Protein AF-A0A354B739-F1 (afdb_monomer_lite)

Structure (mmCIF, N/CA/C/O backbone):
data_AF-A0A354B739-F1
#
_entry.id   AF-A0A354B739-F1
#
loop_
_atom_site.group_PDB
_atom_site.id
_atom_site.type_symbol
_atom_site.label_atom_id
_atom_site.label_alt_id
_atom_site.label_comp_id
_atom_site.label_asym_id
_atom_site.label_entity_id
_atom_site.label_seq_id
_atom_site.pdbx_PDB_ins_code
_atom_site.Cartn_x
_atom_site.Cartn_y
_atom_site.Cartn_z
_atom_site.occupancy
_atom_site.B_iso_or_equiv
_atom_site.auth_seq_id
_atom_site.auth_comp_id
_atom_site.auth_asym_id
_atom_site.auth_atom_id
_atom_site.pdbx_PDB_model_num
ATOM 1 N N . MET A 1 1 ? 27.347 34.498 84.006 1.00 47.84 1 MET A N 1
ATOM 2 C CA . MET A 1 1 ? 27.808 33.980 82.703 1.00 47.84 1 MET A CA 1
ATOM 3 C C . MET A 1 1 ? 26.909 32.816 82.349 1.00 47.84 1 MET A C 1
ATOM 5 O O . MET A 1 1 ? 27.071 31.744 82.913 1.00 47.84 1 MET A O 1
ATOM 9 N N . THR A 1 2 ? 25.914 33.055 81.504 1.00 39.62 2 THR A N 1
ATOM 10 C CA . THR A 1 2 ? 25.022 32.013 80.992 1.00 39.62 2 THR A CA 1
ATOM 11 C C . THR A 1 2 ? 24.856 32.326 79.516 1.00 39.62 2 THR A C 1
ATOM 13 O O . THR A 1 2 ? 24.234 33.327 79.170 1.00 39.62 2 THR A O 1
ATOM 16 N N . GLU A 1 3 ? 25.520 31.554 78.662 1.00 45.69 3 GLU A N 1
ATOM 17 C CA . GLU A 1 3 ? 25.449 31.727 77.213 1.00 45.69 3 GLU A CA 1
ATOM 18 C C . GLU A 1 3 ? 24.210 30.991 76.693 1.00 45.69 3 GLU A C 1
ATOM 20 O O . GLU A 1 3 ? 24.068 29.781 76.873 1.00 45.69 3 GLU A O 1
ATOM 25 N N . HIS A 1 4 ? 23.288 31.735 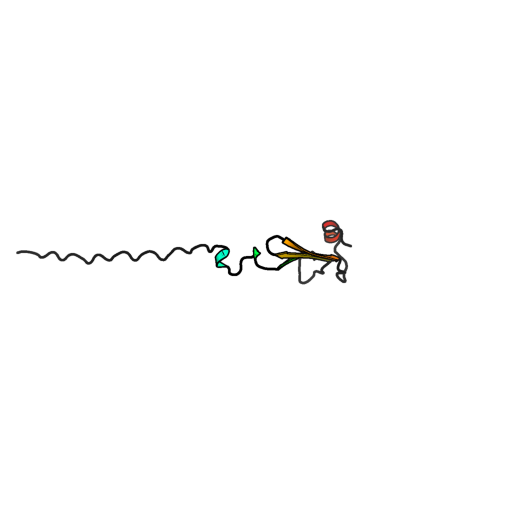76.082 1.00 47.75 4 HIS A N 1
ATOM 26 C CA . HIS A 1 4 ? 22.150 31.180 75.359 1.00 47.75 4 HIS A CA 1
ATOM 27 C C . HIS A 1 4 ? 22.618 30.708 73.979 1.00 47.75 4 HIS A C 1
ATOM 29 O O . HIS A 1 4 ? 22.899 31.513 73.093 1.00 47.75 4 HIS A O 1
ATOM 35 N N . LEU A 1 5 ? 22.694 29.389 73.803 1.00 54.34 5 LEU A N 1
ATOM 36 C CA . LEU A 1 5 ? 22.972 28.745 72.524 1.00 54.34 5 LEU A CA 1
ATOM 37 C C . LEU A 1 5 ? 21.754 28.901 71.593 1.00 54.34 5 LEU A C 1
ATOM 39 O O . LEU A 1 5 ? 20.713 28.283 71.816 1.00 54.34 5 LEU A O 1
ATOM 43 N N . PHE A 1 6 ? 21.873 29.733 70.557 1.00 49.50 6 PHE A N 1
ATOM 44 C CA . PHE A 1 6 ? 20.891 29.819 69.472 1.00 49.50 6 PHE A CA 1
ATOM 45 C C . PHE A 1 6 ? 20.989 28.570 68.580 1.00 49.50 6 PHE A C 1
ATOM 47 O O . PHE A 1 6 ? 22.052 28.269 68.038 1.00 49.50 6 PHE A O 1
ATOM 54 N N . ALA A 1 7 ? 19.880 27.846 68.410 1.00 54.78 7 ALA A N 1
ATOM 55 C CA . ALA A 1 7 ? 19.780 26.741 67.458 1.00 54.78 7 ALA A CA 1
ATOM 56 C C . ALA A 1 7 ? 19.647 27.282 66.022 1.00 54.78 7 ALA A C 1
ATOM 58 O O . ALA A 1 7 ? 18.813 28.148 65.755 1.00 54.78 7 ALA A O 1
ATOM 59 N N . ALA A 1 8 ? 20.464 26.771 65.098 1.00 51.62 8 ALA A N 1
ATOM 60 C CA . ALA A 1 8 ? 20.394 27.127 63.683 1.00 51.62 8 ALA A CA 1
ATOM 61 C C . ALA A 1 8 ? 19.084 26.620 63.037 1.00 51.62 8 ALA A C 1
ATOM 63 O O . ALA A 1 8 ? 18.651 25.502 63.348 1.00 51.62 8 ALA A O 1
ATOM 64 N N . PRO A 1 9 ? 18.464 27.391 62.121 1.00 52.19 9 PRO A N 1
ATOM 65 C CA . PRO A 1 9 ? 17.275 26.958 61.396 1.00 52.19 9 PRO A CA 1
ATOM 66 C C . PRO A 1 9 ? 17.601 25.735 60.533 1.0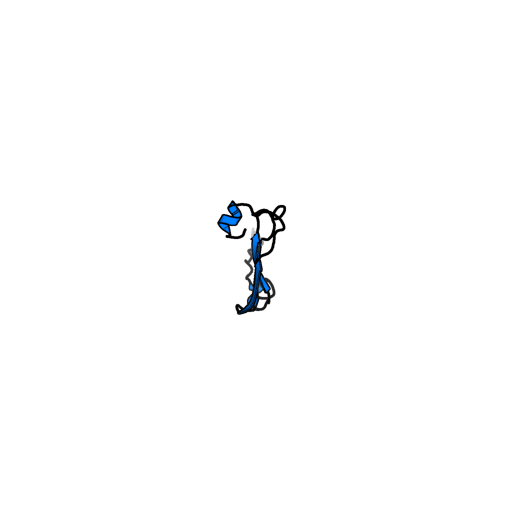0 52.19 9 PRO A C 1
ATOM 68 O O . PRO A 1 9 ? 18.499 25.765 59.694 1.00 52.19 9 PRO A O 1
ATOM 71 N N . GLN A 1 10 ? 16.870 24.645 60.752 1.00 49.16 10 GLN A N 1
ATOM 72 C CA . GLN A 1 10 ? 16.956 23.442 59.931 1.00 49.16 10 GLN A CA 1
ATOM 73 C C . GLN A 1 10 ? 16.168 23.698 58.640 1.00 49.16 10 GLN A C 1
ATOM 75 O O . GLN A 1 10 ? 14.945 23.828 58.680 1.00 49.16 10 GLN A O 1
ATOM 80 N N . THR A 1 11 ? 16.843 23.800 57.496 1.00 53.69 11 THR A N 1
ATOM 81 C CA . THR A 1 11 ? 16.167 23.834 56.194 1.00 53.69 11 THR A CA 1
ATOM 82 C C . THR A 1 11 ? 15.687 22.428 55.864 1.00 53.69 11 THR A C 1
ATOM 84 O O . THR A 1 11 ? 16.498 21.511 55.721 1.00 53.69 11 THR A O 1
ATOM 87 N N . THR A 1 12 ? 14.376 22.245 55.751 1.00 55.69 12 THR A N 1
ATOM 88 C CA . THR A 1 12 ? 13.789 21.030 55.186 1.00 55.69 12 THR A CA 1
ATOM 89 C C . THR A 1 12 ? 14.323 20.833 53.764 1.00 55.69 12 THR A C 1
ATOM 91 O O . THR A 1 12 ? 14.280 21.784 52.982 1.00 55.69 12 THR A O 1
ATOM 94 N N . PRO A 1 13 ? 14.828 19.641 53.402 1.00 64.00 13 PRO A N 1
ATOM 95 C CA . PRO A 1 13 ? 15.228 19.369 52.029 1.00 64.00 13 PRO A CA 1
ATOM 96 C C . PRO A 1 13 ? 14.028 19.551 51.097 1.00 64.00 13 PRO A C 1
ATOM 98 O O . PRO A 1 13 ? 12.966 18.968 51.326 1.00 64.00 13 PRO A O 1
ATOM 101 N N . GLU A 1 14 ? 14.194 20.368 50.060 1.00 63.62 14 GLU A N 1
ATOM 102 C CA . GLU A 1 14 ? 13.238 20.453 48.961 1.00 63.62 14 GLU A CA 1
ATOM 103 C C . GLU A 1 14 ? 13.133 19.071 48.303 1.00 63.62 14 GLU A C 1
ATOM 105 O O . GLU A 1 14 ? 14.146 18.430 48.005 1.00 63.62 14 GLU A O 1
ATOM 110 N N . ALA A 1 15 ? 11.905 18.569 48.154 1.00 62.69 15 ALA A N 1
ATOM 111 C CA . ALA A 1 15 ? 11.668 17.268 47.546 1.00 62.69 15 ALA A CA 1
ATOM 112 C C . ALA A 1 15 ? 12.210 17.269 46.105 1.00 62.69 15 ALA A C 1
ATOM 114 O O . ALA A 1 15 ? 11.999 18.245 45.382 1.00 62.69 15 ALA A O 1
ATOM 115 N N . PRO A 1 16 ? 12.897 16.201 45.664 1.00 68.75 16 PRO A N 1
ATOM 116 C CA . PRO A 1 16 ? 13.460 16.158 44.324 1.00 68.75 16 PRO A CA 1
ATOM 117 C C . PRO A 1 16 ? 12.352 16.323 43.270 1.00 68.75 16 PRO A C 1
ATOM 119 O O . PRO A 1 16 ? 11.249 15.795 43.460 1.00 68.75 16 PRO A O 1
ATOM 122 N N . PRO A 1 17 ? 12.624 17.025 42.151 1.00 68.62 17 PRO A N 1
ATOM 123 C CA . PRO A 1 17 ? 11.664 17.143 41.063 1.00 68.62 17 PRO A CA 1
ATOM 124 C C . PRO A 1 17 ? 11.249 15.745 40.606 1.00 68.62 17 PRO A C 1
ATOM 126 O O . PRO A 1 17 ? 12.088 14.850 40.470 1.00 68.62 17 PRO A O 1
ATOM 129 N N . ALA A 1 18 ? 9.944 15.548 40.407 1.00 74.19 18 ALA A N 1
ATOM 130 C CA . ALA A 1 18 ? 9.403 14.261 39.995 1.00 74.19 18 ALA A CA 1
ATOM 131 C C . ALA A 1 18 ? 10.137 13.775 38.737 1.00 74.19 18 ALA A C 1
ATOM 133 O O . ALA A 1 18 ? 10.182 14.478 37.726 1.00 74.19 18 ALA A O 1
ATOM 134 N N . ALA A 1 19 ? 10.732 12.583 38.818 1.00 78.50 19 ALA A N 1
ATOM 135 C CA . ALA A 1 19 ? 11.426 11.971 37.694 1.00 78.50 19 ALA A CA 1
ATOM 136 C C . ALA A 1 19 ? 10.497 11.910 36.466 1.00 78.50 19 ALA A C 1
ATOM 138 O O . ALA A 1 19 ? 9.289 11.695 36.636 1.00 78.50 19 ALA A O 1
ATOM 139 N N . PRO A 1 20 ? 11.025 12.080 35.238 1.00 71.00 20 PRO A N 1
ATOM 140 C CA . PRO A 1 20 ? 10.215 11.978 34.032 1.00 71.00 20 PRO A CA 1
ATOM 141 C C . PRO A 1 20 ? 9.495 10.626 34.019 1.00 71.00 20 PRO A C 1
ATOM 143 O O . PRO A 1 20 ? 10.124 9.568 34.054 1.00 71.00 20 PRO A O 1
ATOM 146 N N . ARG A 1 21 ? 8.159 10.662 34.022 1.00 82.88 21 ARG A N 1
ATOM 147 C CA . ARG A 1 21 ? 7.336 9.457 33.927 1.00 82.88 21 ARG A CA 1
ATOM 148 C C . ARG A 1 21 ? 7.190 9.069 32.465 1.00 82.88 21 ARG A C 1
ATOM 150 O O . ARG A 1 21 ? 6.718 9.866 31.655 1.00 82.88 21 ARG A O 1
ATOM 157 N N . GLN A 1 22 ? 7.565 7.833 32.147 1.00 82.38 22 GLN A N 1
ATOM 158 C CA . GLN A 1 22 ? 7.204 7.215 30.878 1.00 82.38 22 GLN A CA 1
ATOM 159 C C . GLN A 1 22 ? 5.675 7.151 30.798 1.00 82.38 22 GLN A C 1
ATOM 161 O O . GLN A 1 22 ? 5.032 6.571 31.672 1.00 82.38 22 GLN A O 1
ATOM 166 N N . ARG A 1 23 ? 5.111 7.775 29.765 1.00 82.44 23 ARG A N 1
ATOM 167 C CA . ARG A 1 23 ? 3.672 7.736 29.484 1.00 82.44 23 ARG A CA 1
ATOM 168 C C . ARG A 1 23 ? 3.253 6.337 29.049 1.00 82.44 23 ARG A C 1
ATOM 170 O O . ARG A 1 23 ? 4.042 5.627 28.416 1.00 82.44 23 ARG A O 1
ATOM 177 N N . THR A 1 24 ? 2.024 5.952 29.368 1.00 82.88 24 THR A N 1
ATOM 178 C CA . THR A 1 24 ? 1.417 4.737 28.816 1.00 82.88 24 THR A CA 1
ATOM 179 C C . THR A 1 24 ? 0.804 5.039 27.450 1.00 82.88 24 THR A C 1
ATOM 181 O O . THR A 1 24 ? 0.687 6.195 27.038 1.00 82.88 24 THR A O 1
ATOM 184 N N . LEU A 1 25 ? 0.412 3.992 26.720 1.00 75.50 25 LEU A N 1
ATOM 185 C CA . LEU A 1 25 ? -0.320 4.166 25.465 1.00 75.50 25 LEU A CA 1
ATOM 186 C C . LEU A 1 25 ? -1.675 4.857 25.684 1.00 75.50 25 LEU A C 1
ATOM 188 O O . LEU A 1 25 ? -2.123 5.590 24.807 1.00 75.50 25 LEU A O 1
ATOM 192 N N . ASP A 1 26 ? -2.279 4.687 26.862 1.00 78.38 26 ASP A N 1
ATOM 193 C CA . ASP A 1 26 ? -3.559 5.308 27.225 1.00 78.38 26 ASP A CA 1
ATOM 194 C C . ASP A 1 26 ? -3.447 6.834 27.335 1.00 78.38 26 ASP A C 1
ATOM 196 O O . ASP A 1 26 ? -4.408 7.559 27.089 1.00 78.38 26 ASP A O 1
ATOM 200 N N . ASP A 1 27 ? -2.250 7.346 27.633 1.00 82.88 27 ASP A N 1
ATOM 201 C CA . ASP A 1 27 ? -2.015 8.783 27.698 1.00 82.88 27 ASP A CA 1
ATOM 202 C C . ASP A 1 27 ? -1.978 9.430 26.302 1.00 82.88 27 ASP A C 1
ATOM 204 O O . ASP A 1 27 ? -1.994 10.657 26.212 1.00 82.88 27 ASP A O 1
ATOM 208 N N . LEU A 1 28 ? -1.870 8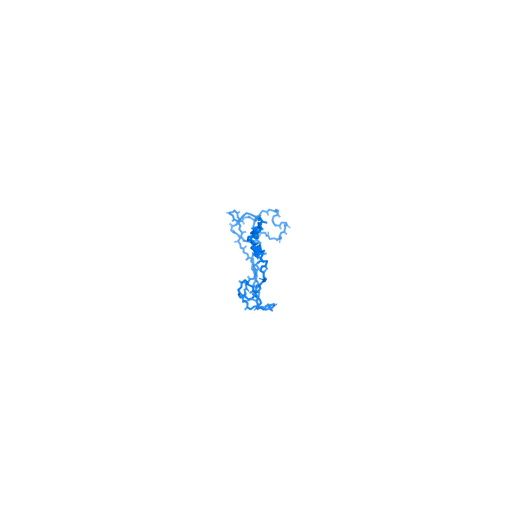.661 25.209 1.00 80.50 28 LEU A N 1
ATOM 209 C CA . LEU A 1 28 ? -1.630 9.176 23.850 1.00 80.50 28 LEU A CA 1
ATOM 210 C C . LEU A 1 28 ? -2.892 9.686 23.131 1.00 80.50 28 LEU A C 1
ATOM 212 O O . LEU A 1 28 ? -2.772 10.249 22.042 1.00 80.50 28 LEU A O 1
ATOM 216 N N . GLY A 1 29 ? -4.077 9.546 23.733 1.00 84.88 29 GLY A N 1
ATOM 217 C CA . GLY A 1 29 ? -5.350 10.008 23.174 1.00 84.88 29 GLY A CA 1
ATOM 218 C C . GLY A 1 29 ? -6.315 8.856 22.910 1.00 84.88 29 GLY A C 1
ATOM 219 O O . GLY A 1 29 ? -6.525 8.013 23.775 1.00 84.88 29 GLY A O 1
ATOM 220 N N . THR A 1 30 ? -6.939 8.830 21.730 1.00 88.06 30 THR A N 1
ATOM 221 C CA . THR A 1 30 ? -7.883 7.762 21.365 1.00 88.06 30 THR A CA 1
ATOM 222 C C . THR A 1 30 ? -7.159 6.411 21.276 1.00 88.06 30 THR A C 1
ATOM 224 O O . THR A 1 30 ? -6.201 6.302 20.503 1.00 88.06 30 THR A O 1
ATOM 227 N N . PRO A 1 31 ? -7.606 5.370 22.005 1.00 88.00 31 PRO A N 1
ATOM 228 C CA . PRO A 1 31 ? -6.998 4.047 21.932 1.00 88.00 31 PRO A CA 1
ATOM 229 C C . PRO A 1 31 ? -7.027 3.494 20.507 1.00 88.00 31 PRO A C 1
ATOM 231 O O . PRO A 1 31 ? -8.054 3.544 19.831 1.00 88.00 31 PRO A O 1
ATOM 234 N N . LEU A 1 32 ? -5.919 2.904 20.049 1.00 86.69 32 LEU A N 1
ATOM 235 C CA . LEU A 1 32 ? -5.794 2.424 18.666 1.00 86.69 32 LEU A CA 1
ATOM 236 C C . LEU A 1 32 ? -6.882 1.403 18.283 1.00 86.69 32 LEU A C 1
ATOM 238 O O . LEU A 1 32 ? -7.336 1.387 17.142 1.00 86.69 32 LEU A O 1
ATOM 242 N N . HIS A 1 33 ? -7.341 0.584 19.234 1.00 89.56 33 HIS A N 1
ATOM 243 C CA . HIS A 1 33 ? -8.407 -0.393 18.996 1.00 89.56 33 HIS A CA 1
ATOM 244 C C . HIS A 1 33 ? -9.782 0.260 18.749 1.00 89.56 33 HIS A C 1
ATOM 246 O O . HIS A 1 33 ? -10.642 -0.346 18.115 1.00 89.56 33 HIS A O 1
ATOM 252 N N . GLU A 1 34 ? -9.998 1.506 19.173 1.00 92.56 34 GLU A N 1
ATOM 253 C CA . GLU A 1 34 ? -11.233 2.251 18.901 1.00 92.56 34 GLU A CA 1
ATOM 254 C C . GLU A 1 34 ? -11.203 2.974 17.545 1.00 92.56 34 GLU A C 1
ATOM 256 O O . GLU A 1 34 ? -12.261 3.343 17.017 1.00 92.56 34 GLU A O 1
ATOM 261 N N . VAL A 1 35 ? -10.016 3.143 16.952 1.00 93.88 35 VAL A N 1
ATOM 262 C CA . VAL A 1 35 ? -9.792 3.855 15.689 1.00 93.88 35 VAL A CA 1
ATOM 263 C C . VAL A 1 35 ? -10.040 2.931 14.497 1.00 93.88 35 VAL A C 1
ATOM 265 O O . VAL A 1 35 ? -9.599 1.786 14.466 1.00 93.88 35 VAL A O 1
ATOM 268 N N . THR A 1 36 ? -10.737 3.440 13.477 1.00 97.06 36 THR A N 1
ATOM 269 C CA . THR A 1 36 ? -10.761 2.802 12.153 1.00 97.06 36 THR A CA 1
ATOM 270 C C . THR A 1 36 ? -9.623 3.364 11.315 1.00 97.06 36 THR A C 1
ATOM 272 O O . THR A 1 36 ? -9.611 4.562 11.042 1.00 97.06 36 THR A O 1
ATOM 275 N N . PHE A 1 37 ? -8.690 2.519 10.892 1.00 96.75 37 PHE A N 1
ATOM 276 C CA . PHE A 1 37 ? -7.531 2.925 10.097 1.00 96.75 37 PHE A CA 1
ATOM 277 C C . PHE A 1 37 ? -7.270 1.943 8.955 1.00 96.75 37 PHE A C 1
ATOM 279 O O . PHE A 1 37 ? -7.920 0.903 8.853 1.00 96.75 37 PHE A O 1
ATOM 286 N N . VAL A 1 38 ? -6.346 2.300 8.066 1.00 98.19 38 VAL A N 1
ATOM 287 C CA . VAL A 1 38 ? -5.904 1.443 6.963 1.00 98.19 38 VAL A CA 1
ATOM 288 C C . VAL A 1 38 ? -4.398 1.261 7.076 1.00 98.19 38 VAL A C 1
ATOM 290 O O . VAL A 1 38 ? -3.672 2.247 7.192 1.00 98.19 38 VAL A O 1
ATOM 293 N N . VAL A 1 39 ? -3.942 0.012 7.061 1.00 97.56 39 VAL A N 1
ATOM 294 C CA . VAL A 1 39 ? -2.523 -0.331 6.916 1.00 97.56 39 VAL A CA 1
ATOM 295 C C . VAL A 1 39 ? -2.247 -0.502 5.434 1.00 97.56 39 VAL A C 1
ATOM 297 O O . VAL A 1 39 ? -2.996 -1.210 4.762 1.00 97.56 39 VAL A O 1
ATOM 300 N N . PHE A 1 40 ? -1.197 0.149 4.946 1.00 98.19 40 PHE A N 1
ATOM 301 C CA . PHE A 1 40 ? -0.742 0.029 3.568 1.00 98.19 40 PHE A CA 1
ATOM 302 C C . PHE A 1 40 ? 0.584 -0.714 3.518 1.00 98.19 40 PHE A C 1
ATOM 304 O O . PHE A 1 40 ? 1.455 -0.472 4.354 1.00 98.19 40 PHE A O 1
ATOM 311 N N . ASP A 1 41 ? 0.719 -1.558 2.508 1.00 97.25 41 ASP A N 1
ATOM 312 C CA . ASP A 1 41 ? 1.975 -2.155 2.081 1.00 97.25 41 ASP A CA 1
ATOM 313 C C . ASP A 1 41 ? 2.212 -1.764 0.620 1.00 97.25 41 ASP A C 1
ATOM 315 O O . ASP A 1 41 ? 1.269 -1.747 -0.176 1.00 97.25 41 ASP A O 1
ATOM 319 N N . ILE A 1 42 ? 3.431 -1.342 0.290 1.00 96.25 42 ILE A N 1
ATOM 320 C CA . ILE A 1 42 ? 3.740 -0.718 -1.000 1.00 96.25 42 ILE A CA 1
ATOM 321 C C . ILE A 1 42 ? 5.014 -1.323 -1.560 1.00 96.25 42 ILE A C 1
ATOM 323 O O . ILE A 1 42 ? 6.080 -1.202 -0.957 1.00 96.25 42 ILE A O 1
ATOM 327 N N . GLU A 1 43 ? 4.913 -1.831 -2.783 1.00 96.50 43 GLU A N 1
ATOM 328 C CA . GLU A 1 43 ? 6.072 -2.227 -3.572 1.00 96.50 43 GLU A CA 1
ATOM 329 C C . GLU A 1 43 ? 6.453 -1.117 -4.549 1.00 96.50 43 GLU A C 1
ATOM 331 O O . GLU A 1 43 ? 5.605 -0.391 -5.085 1.00 96.50 43 GLU A O 1
ATOM 336 N N . THR A 1 44 ? 7.754 -0.958 -4.779 1.00 95.94 44 THR A N 1
ATOM 337 C CA . THR A 1 44 ? 8.292 0.155 -5.566 1.00 95.94 44 THR A CA 1
ATOM 338 C C . THR A 1 44 ? 9.391 -0.296 -6.509 1.00 95.94 44 THR A C 1
ATOM 340 O O . THR A 1 44 ? 10.035 -1.315 -6.296 1.00 95.94 44 THR A O 1
ATOM 343 N N . THR A 1 45 ? 9.697 0.523 -7.515 1.00 95.56 45 THR A N 1
ATOM 344 C CA . THR A 1 45 ? 10.835 0.311 -8.421 1.00 95.56 45 THR A CA 1
ATOM 345 C C . THR A 1 45 ? 12.205 0.593 -7.774 1.00 95.56 45 THR A C 1
ATOM 347 O O . THR A 1 45 ? 13.181 0.759 -8.503 1.00 95.56 45 THR A O 1
ATOM 350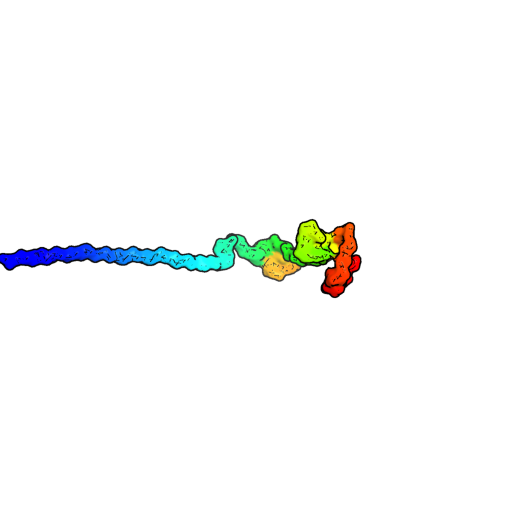 N N . GLY A 1 46 ? 12.299 0.739 -6.445 1.00 91.12 46 GLY A N 1
ATOM 351 C CA . GLY A 1 46 ? 13.546 0.996 -5.715 1.00 91.12 46 GLY A CA 1
ATOM 352 C C . GLY A 1 46 ? 13.358 1.795 -4.418 1.00 91.12 46 GLY A C 1
ATOM 353 O O . GLY A 1 46 ? 12.355 2.465 -4.218 1.00 91.12 46 GLY A O 1
ATOM 354 N N . GLY A 1 47 ? 14.364 1.790 -3.537 1.00 85.25 47 GLY A N 1
ATOM 355 C CA . GLY A 1 47 ? 14.248 2.324 -2.167 1.00 85.25 47 GLY A CA 1
ATOM 356 C C . GLY A 1 47 ? 14.295 3.852 -1.986 1.00 85.25 47 GLY A C 1
ATOM 357 O O . GLY A 1 47 ? 14.325 4.321 -0.850 1.00 85.25 47 GLY A O 1
ATOM 358 N N . LYS A 1 48 ? 14.346 4.652 -3.061 1.00 87.31 48 LYS A N 1
ATOM 359 C CA . LYS A 1 48 ? 14.350 6.126 -2.983 1.00 87.31 48 LYS A CA 1
ATOM 360 C C . LYS A 1 48 ? 13.037 6.688 -3.512 1.00 87.31 48 LYS A C 1
ATOM 362 O O . LYS A 1 48 ? 12.763 6.578 -4.700 1.00 87.31 48 LYS A O 1
ATOM 367 N N . ALA A 1 49 ? 12.286 7.379 -2.655 1.00 80.31 49 ALA A N 1
ATOM 368 C CA . ALA A 1 49 ? 10.987 7.950 -3.019 1.00 80.31 49 ALA A CA 1
ATOM 369 C C . ALA A 1 49 ? 11.062 8.997 -4.147 1.00 80.31 49 ALA A C 1
ATOM 371 O O . ALA A 1 49 ? 10.159 9.062 -4.972 1.00 80.31 49 ALA A O 1
ATOM 372 N N . ALA A 1 50 ? 12.132 9.800 -4.202 1.00 83.38 50 ALA A N 1
ATOM 373 C CA . ALA A 1 50 ? 12.284 10.853 -5.214 1.00 83.38 50 ALA A CA 1
ATOM 374 C C . ALA A 1 50 ? 12.374 10.301 -6.646 1.00 83.38 50 ALA A C 1
ATOM 376 O O . ALA A 1 50 ? 11.900 10.934 -7.584 1.00 83.38 50 ALA A O 1
ATOM 377 N N . ASP A 1 51 ? 12.951 9.107 -6.785 1.00 79.69 51 ASP A N 1
ATOM 378 C CA . ASP A 1 51 ? 13.304 8.512 -8.068 1.00 79.69 51 ASP A CA 1
ATOM 379 C C . ASP A 1 51 ? 12.653 7.134 -8.237 1.00 79.69 51 ASP A C 1
ATOM 381 O O . ASP A 1 51 ? 13.197 6.307 -8.961 1.00 79.69 51 ASP A O 1
ATOM 385 N N . GLY A 1 52 ? 11.552 6.837 -7.539 1.00 86.50 52 GLY A N 1
ATOM 386 C CA . GLY A 1 52 ? 10.874 5.534 -7.527 1.00 86.50 52 GLY A CA 1
ATOM 387 C C . GLY A 1 52 ? 9.437 5.619 -8.049 1.00 86.50 52 GLY A C 1
ATOM 388 O O . GLY A 1 52 ? 8.783 6.647 -7.911 1.00 86.50 52 GLY A O 1
ATOM 389 N N . GLY A 1 53 ? 8.944 4.547 -8.671 1.00 94.31 53 GLY A N 1
ATOM 390 C CA . GLY A 1 53 ? 7.526 4.375 -9.009 1.00 94.31 53 GLY A CA 1
ATOM 391 C C . GLY A 1 53 ? 6.882 3.306 -8.128 1.00 94.31 53 GLY A C 1
ATOM 392 O O . GLY A 1 53 ? 7.582 2.413 -7.658 1.00 94.31 53 GLY A O 1
ATOM 393 N N . ILE A 1 54 ? 5.568 3.383 -7.915 1.00 96.38 54 ILE A N 1
ATOM 394 C CA . ILE A 1 54 ? 4.803 2.339 -7.213 1.00 96.38 54 ILE A CA 1
ATOM 395 C C . ILE A 1 54 ? 4.459 1.226 -8.202 1.00 96.38 54 ILE A C 1
ATOM 397 O O . ILE A 1 54 ? 3.977 1.510 -9.299 1.00 96.38 54 ILE A O 1
ATOM 401 N N . THR A 1 55 ? 4.690 -0.021 -7.801 1.00 97.50 55 THR A N 1
ATOM 402 C CA . THR A 1 55 ? 4.387 -1.222 -8.594 1.00 97.50 55 THR A CA 1
ATOM 403 C C . THR A 1 55 ? 3.197 -2.000 -8.040 1.00 97.50 55 THR A C 1
ATOM 405 O O . THR A 1 55 ? 2.484 -2.650 -8.800 1.00 97.50 55 THR A O 1
ATOM 408 N N . GLU A 1 56 ? 2.935 -1.902 -6.736 1.00 98.12 56 GLU A N 1
ATOM 409 C CA . GLU A 1 56 ? 1.768 -2.502 -6.084 1.00 98.12 56 GLU A CA 1
ATOM 410 C C . GLU A 1 56 ? 1.279 -1.627 -4.923 1.00 98.12 56 GLU A C 1
ATOM 412 O O . GLU A 1 56 ? 2.068 -0.950 -4.262 1.00 98.12 56 GLU A O 1
ATOM 417 N N . ILE A 1 57 ? -0.032 -1.659 -4.678 1.00 98.38 57 ILE A N 1
ATOM 418 C CA . ILE A 1 57 ? -0.651 -1.144 -3.456 1.00 98.38 57 ILE A CA 1
ATOM 419 C C . ILE A 1 57 ? -1.441 -2.275 -2.800 1.00 98.38 57 ILE A C 1
ATOM 421 O O . ILE A 1 57 ? -2.443 -2.722 -3.361 1.00 98.38 57 ILE A O 1
ATOM 425 N N . GLY A 1 58 ? -1.033 -2.672 -1.597 1.00 98.44 58 GLY A N 1
ATOM 426 C CA . GLY A 1 58 ? -1.815 -3.479 -0.666 1.00 98.44 58 GLY A CA 1
ATOM 427 C C . GLY A 1 58 ? -2.408 -2.603 0.438 1.00 98.44 58 GLY A C 1
ATOM 428 O O . GLY A 1 58 ? -1.753 -1.692 0.945 1.00 98.44 58 GLY A O 1
ATOM 429 N N . ALA A 1 59 ? -3.662 -2.845 0.817 1.00 98.69 59 ALA A N 1
ATOM 430 C CA . ALA A 1 59 ? -4.327 -2.103 1.881 1.00 98.69 59 ALA A CA 1
ATOM 431 C C . ALA A 1 59 ? -5.296 -2.977 2.685 1.00 98.69 59 ALA A C 1
ATOM 433 O O . ALA A 1 59 ? -6.093 -3.730 2.122 1.00 98.69 59 ALA A O 1
ATOM 434 N N . VAL A 1 60 ? -5.282 -2.821 4.009 1.00 98.62 60 VAL A N 1
ATOM 435 C CA . VAL A 1 60 ? -6.196 -3.508 4.932 1.00 98.62 60 VAL A CA 1
ATOM 436 C C . VAL A 1 60 ? -6.837 -2.491 5.865 1.00 98.62 60 VAL A C 1
ATOM 438 O O . VAL A 1 60 ? -6.152 -1.820 6.636 1.00 98.62 60 VAL A O 1
ATOM 441 N N . LYS A 1 61 ? -8.166 -2.374 5.808 1.00 98.50 61 LYS A N 1
ATOM 442 C CA . LYS A 1 61 ? -8.952 -1.531 6.712 1.00 98.50 61 LYS A CA 1
ATOM 443 C C . LYS A 1 61 ? -9.259 -2.301 7.991 1.00 98.50 61 LYS A C 1
ATOM 445 O O . LYS A 1 61 ? -9.830 -3.385 7.926 1.00 98.50 61 LYS A O 1
ATOM 450 N N . LEU A 1 62 ? -8.929 -1.725 9.142 1.00 97.94 62 LEU A N 1
ATOM 451 C CA . LEU A 1 62 ? -9.005 -2.374 10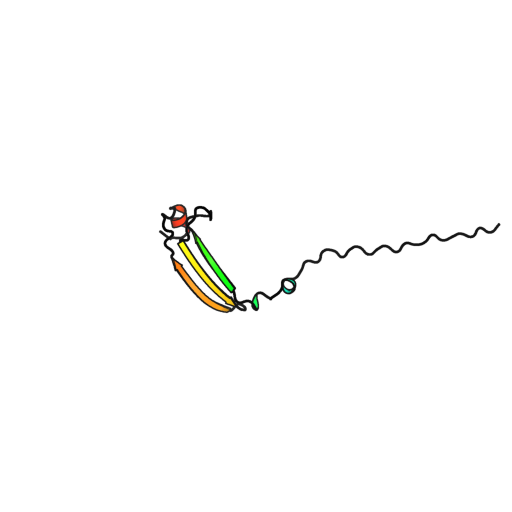.451 1.00 97.94 62 LEU A CA 1
ATOM 452 C C . LEU A 1 62 ? -9.761 -1.510 11.462 1.00 97.94 62 LEU A C 1
ATOM 454 O O . LEU A 1 62 ? -9.717 -0.278 11.396 1.00 97.94 62 LEU A O 1
ATOM 458 N N . ARG A 1 63 ? -10.418 -2.161 12.425 1.00 97.00 63 ARG A N 1
ATOM 459 C CA . ARG A 1 63 ? -10.879 -1.554 13.684 1.00 97.00 63 ARG A CA 1
ATOM 460 C C . ARG A 1 63 ? -10.934 -2.623 14.767 1.00 97.00 63 ARG A C 1
ATOM 462 O O . ARG A 1 63 ? -11.452 -3.698 14.511 1.00 97.00 63 ARG A O 1
ATOM 469 N N . GLY A 1 64 ? -10.430 -2.343 15.967 1.00 95.31 64 GLY A N 1
ATOM 470 C CA . GLY A 1 64 ? -10.566 -3.270 17.101 1.00 95.31 64 GLY A CA 1
ATOM 471 C C . GLY A 1 64 ? -9.893 -4.634 16.918 1.00 95.31 64 GLY A C 1
ATOM 472 O O . GLY A 1 64 ? -10.219 -5.561 17.645 1.00 95.31 64 GLY A O 1
ATOM 473 N N . GLY A 1 65 ? -8.970 -4.764 15.959 1.00 93.88 65 GLY A N 1
ATOM 474 C CA . GLY A 1 65 ? -8.381 -6.048 15.560 1.00 93.88 65 GLY A CA 1
ATOM 475 C C . GLY A 1 65 ? -9.128 -6.764 14.428 1.00 93.88 65 GLY A C 1
ATOM 476 O O . GLY A 1 65 ? -8.573 -7.691 13.846 1.00 93.88 65 GLY A O 1
ATOM 477 N N . ASP A 1 66 ? -10.322 -6.302 14.051 1.00 97.38 66 ASP A N 1
ATOM 478 C CA . ASP A 1 66 ? -11.099 -6.879 12.956 1.00 97.38 66 ASP A CA 1
ATOM 479 C C . ASP A 1 66 ? -10.695 -6.291 11.603 1.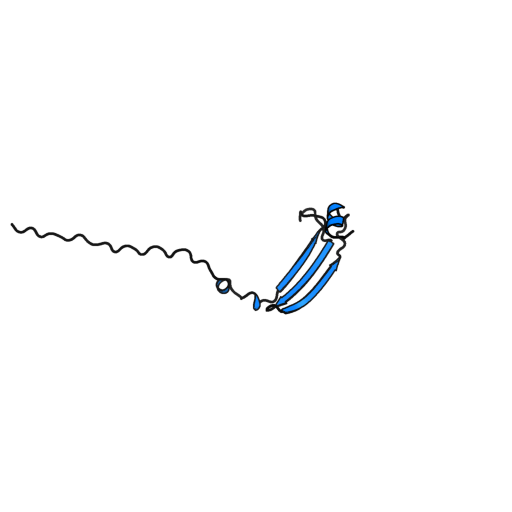00 97.38 66 ASP A C 1
ATOM 481 O O . ASP A 1 66 ? -10.579 -5.071 11.438 1.00 97.38 66 ASP A O 1
ATOM 485 N N . CYS A 1 67 ? -10.544 -7.163 10.604 1.00 97.69 67 CYS A N 1
ATOM 486 C CA . CYS A 1 67 ? -10.381 -6.774 9.207 1.00 97.69 67 CYS A CA 1
ATOM 487 C C . CYS A 1 67 ? -11.744 -6.415 8.602 1.00 97.69 67 CYS A C 1
ATOM 489 O O . CYS A 1 67 ? -12.588 -7.277 8.369 1.00 97.69 67 CYS A O 1
ATOM 491 N N . LEU A 1 68 ? -11.940 -5.133 8.305 1.00 98.44 68 LEU A N 1
ATOM 492 C CA . LEU A 1 68 ? -13.169 -4.591 7.723 1.00 98.44 68 LEU A CA 1
ATOM 493 C C . LEU A 1 68 ? -13.177 -4.633 6.192 1.00 98.44 68 LEU A C 1
ATOM 495 O O . LEU A 1 68 ? -14.223 -4.439 5.575 1.00 98.44 68 LEU A O 1
ATOM 499 N N . GLY A 1 69 ? -12.015 -4.829 5.572 1.00 98.62 69 GLY A N 1
ATOM 500 C CA . GLY A 1 69 ? -11.890 -4.953 4.127 1.00 98.62 69 GLY A CA 1
ATOM 501 C C . GLY A 1 69 ? -10.442 -4.917 3.669 1.00 98.62 69 GLY A C 1
ATOM 502 O O . GLY A 1 69 ? -9.576 -4.360 4.345 1.00 98.62 69 GLY A O 1
ATOM 503 N N . THR A 1 70 ? -10.203 -5.492 2.498 1.00 98.75 70 THR A N 1
ATOM 504 C CA . THR A 1 70 ? -8.896 -5.517 1.846 1.00 98.75 70 THR A CA 1
ATOM 505 C C . THR A 1 70 ? -8.991 -4.916 0.452 1.00 98.75 70 THR A C 1
ATOM 507 O O . THR A 1 70 ? -10.049 -4.912 -0.182 1.00 98.75 70 THR A O 1
ATOM 510 N N . TYR A 1 71 ? -7.874 -4.383 -0.018 1.00 98.69 71 TYR A N 1
ATOM 511 C CA . TYR A 1 71 ? -7.691 -3.925 -1.383 1.00 98.69 71 TYR A CA 1
ATOM 512 C C . TYR A 1 71 ? -6.273 -4.273 -1.823 1.00 98.69 71 TYR A C 1
ATOM 514 O O . TYR A 1 71 ? -5.330 -4.108 -1.052 1.00 98.69 71 TYR A O 1
ATOM 522 N N . GLN A 1 72 ? -6.135 -4.746 -3.055 1.00 98.50 72 GLN A N 1
ATOM 523 C CA . GLN A 1 72 ? -4.840 -4.972 -3.679 1.00 98.50 72 GLN A CA 1
ATOM 524 C C . GLN A 1 72 ? -4.940 -4.639 -5.162 1.00 98.50 72 GLN A C 1
ATOM 526 O O . GLN A 1 72 ? -5.918 -5.002 -5.821 1.00 98.50 72 GLN A O 1
ATOM 531 N N . THR A 1 73 ? -3.930 -3.956 -5.687 1.00 98.50 73 THR A N 1
ATOM 532 C CA . THR A 1 73 ? -3.783 -3.750 -7.125 1.00 98.50 73 THR A CA 1
ATOM 533 C C . THR A 1 73 ? -2.320 -3.664 -7.509 1.00 98.50 73 THR A C 1
ATOM 535 O O . THR A 1 73 ? -1.528 -3.014 -6.825 1.00 98.50 73 THR A O 1
ATOM 538 N N . LEU A 1 74 ? -1.996 -4.222 -8.672 1.00 98.12 74 LEU A N 1
ATOM 539 C CA . LEU A 1 74 ? -0.791 -3.832 -9.388 1.00 98.12 74 LEU A CA 1
ATOM 540 C C . LEU A 1 74 ? -0.979 -2.429 -9.969 1.00 98.12 74 LEU A C 1
ATOM 542 O O . LEU A 1 74 ? -2.089 -2.026 -10.336 1.00 98.12 74 LEU A O 1
ATOM 546 N N . VAL A 1 75 ? 0.120 -1.691 -10.052 1.00 97.62 75 VAL A N 1
ATOM 547 C CA . VAL A 1 75 ? 0.193 -0.337 -10.597 1.00 97.62 75 VAL A CA 1
ATOM 548 C C . VAL A 1 75 ? 1.251 -0.335 -11.690 1.00 97.62 75 VAL A C 1
ATOM 550 O O . VAL A 1 75 ? 2.348 -0.845 -11.496 1.00 97.62 75 VAL A O 1
ATOM 553 N N . ASN A 1 76 ? 0.939 0.248 -12.850 1.00 96.75 76 ASN A N 1
ATOM 554 C CA . ASN A 1 76 ? 1.963 0.501 -13.859 1.00 96.75 76 ASN A CA 1
ATOM 555 C C . ASN A 1 76 ? 2.800 1.712 -13.405 1.00 96.75 76 ASN A C 1
ATOM 557 O O . ASN A 1 76 ? 2.260 2.823 -13.384 1.00 96.75 76 ASN A O 1
ATOM 561 N N . PRO A 1 77 ? 4.098 1.544 -13.084 1.00 94.88 77 PRO A N 1
ATOM 562 C CA . PRO A 1 77 ? 4.929 2.634 -12.574 1.00 94.88 77 PRO A CA 1
ATOM 563 C C . PRO A 1 77 ? 5.296 3.671 -13.653 1.00 94.88 77 PRO A C 1
ATOM 565 O O . PRO A 1 77 ? 5.985 4.644 -13.353 1.00 94.88 77 PRO A O 1
ATOM 568 N N . GLY A 1 78 ? 4.897 3.465 -14.916 1.00 95.31 78 GLY A N 1
ATOM 569 C CA . GLY A 1 78 ? 5.199 4.357 -16.040 1.00 95.31 78 GLY A CA 1
ATOM 570 C C . GLY A 1 78 ? 6.664 4.319 -16.485 1.00 95.31 78 GLY A C 1
ATOM 571 O O . GLY A 1 78 ? 7.111 5.203 -17.215 1.00 95.31 78 GLY A O 1
ATOM 572 N N . ARG A 1 79 ? 7.426 3.317 -16.030 1.00 91.56 79 ARG A N 1
ATOM 573 C CA . ARG A 1 79 ? 8.865 3.153 -16.273 1.00 91.56 79 ARG A CA 1
ATOM 574 C C . ARG A 1 79 ? 9.284 1.688 -16.160 1.00 91.56 79 ARG A C 1
ATOM 576 O O . ARG A 1 79 ? 8.555 0.881 -15.598 1.00 91.56 79 ARG A O 1
ATOM 583 N N . ALA A 1 80 ? 10.490 1.374 -16.628 1.00 93.94 80 ALA A N 1
ATOM 584 C CA . ALA A 1 80 ? 11.083 0.058 -16.411 1.00 93.94 80 ALA A CA 1
ATOM 585 C C . ALA A 1 80 ? 11.371 -0.189 -14.919 1.00 93.94 80 ALA A C 1
ATOM 587 O O . ALA A 1 80 ? 11.890 0.696 -14.229 1.00 93.94 80 ALA A O 1
ATOM 588 N N . ILE A 1 81 ? 11.062 -1.399 -14.453 1.00 95.94 81 ILE A N 1
ATOM 589 C CA . ILE A 1 81 ? 11.420 -1.890 -13.121 1.00 95.94 81 ILE A CA 1
ATOM 590 C C . ILE A 1 81 ? 12.866 -2.418 -13.183 1.00 95.94 81 ILE A C 1
ATOM 592 O O . ILE A 1 81 ? 13.175 -3.207 -14.079 1.00 95.94 81 ILE A O 1
ATOM 596 N N . PRO A 1 82 ? 13.787 -1.970 -12.302 1.00 94.94 82 PRO A N 1
ATOM 597 C CA . PRO A 1 82 ? 15.156 -2.483 -12.289 1.00 94.94 82 PRO A CA 1
ATOM 598 C C . PRO A 1 82 ? 15.194 -4.004 -12.060 1.00 94.94 82 PRO A C 1
ATOM 600 O O . PRO A 1 82 ? 14.429 -4.496 -11.226 1.00 94.94 82 PRO A O 1
ATOM 603 N N . PRO A 1 83 ? 16.082 -4.761 -12.735 1.00 96.12 83 PRO A N 1
ATOM 604 C CA . PRO A 1 83 ? 16.115 -6.221 -12.633 1.00 96.12 83 PRO A CA 1
ATOM 605 C C . PRO A 1 83 ? 16.244 -6.747 -11.202 1.00 96.12 83 PRO A C 1
ATOM 607 O O . PRO A 1 83 ? 15.622 -7.745 -10.857 1.00 96.12 83 PRO A O 1
ATOM 610 N N . GLU A 1 84 ? 17.018 -6.075 -10.350 1.00 95.56 84 GLU A N 1
ATOM 611 C CA . GLU A 1 84 ? 17.174 -6.433 -8.941 1.00 95.56 84 GLU A CA 1
ATOM 612 C C . GLU A 1 84 ? 15.861 -6.328 -8.155 1.00 95.56 84 GLU A C 1
ATOM 614 O O . GLU A 1 84 ? 15.611 -7.140 -7.267 1.00 95.56 84 GLU A O 1
ATOM 619 N N . ILE A 1 85 ? 14.998 -5.377 -8.520 1.00 95.25 85 ILE A N 1
ATOM 620 C CA . ILE A 1 85 ? 13.671 -5.220 -7.927 1.00 95.25 85 ILE A CA 1
ATOM 621 C C . ILE A 1 85 ? 12.728 -6.281 -8.479 1.00 95.25 85 ILE A C 1
ATOM 623 O O . ILE A 1 85 ? 12.046 -6.932 -7.699 1.00 95.25 85 ILE A O 1
ATOM 627 N N . THR A 1 86 ? 12.742 -6.532 -9.789 1.00 95.62 86 THR A N 1
ATOM 628 C CA . THR A 1 86 ? 11.960 -7.622 -10.388 1.00 95.62 86 THR A CA 1
ATOM 629 C C . THR A 1 86 ? 12.310 -8.980 -9.781 1.00 95.62 86 THR A C 1
ATOM 631 O O . THR A 1 86 ? 11.419 -9.784 -9.535 1.00 95.62 86 THR A O 1
ATOM 634 N N . VAL A 1 87 ? 13.586 -9.249 -9.494 1.00 96.44 87 VAL A N 1
ATOM 635 C CA . VAL A 1 87 ? 14.006 -10.484 -8.812 1.00 96.44 87 VAL A CA 1
ATOM 636 C C . VAL A 1 87 ? 13.506 -10.529 -7.367 1.00 96.44 87 VAL A C 1
ATOM 638 O O . VAL A 1 87 ? 13.128 -11.598 -6.894 1.00 96.44 87 VAL A O 1
ATOM 641 N N . LEU A 1 88 ? 13.502 -9.390 -6.670 1.00 95.38 88 LEU A N 1
ATOM 642 C CA . LEU A 1 88 ? 13.061 -9.302 -5.279 1.00 95.38 88 LEU A CA 1
ATOM 643 C C . LEU A 1 88 ? 11.541 -9.461 -5.130 1.00 95.38 88 LEU A C 1
ATOM 645 O O . LEU A 1 88 ? 11.097 -10.133 -4.203 1.00 95.38 88 LEU A O 1
ATOM 649 N N . THR A 1 89 ? 10.759 -8.848 -6.022 1.00 93.31 89 THR A N 1
ATOM 650 C CA . THR A 1 89 ? 9.298 -8.718 -5.879 1.00 93.31 89 THR A CA 1
ATOM 651 C C . THR A 1 89 ? 8.501 -9.580 -6.858 1.00 93.31 89 THR A C 1
ATOM 653 O O . THR A 1 89 ? 7.323 -9.838 -6.636 1.00 93.31 89 THR A O 1
ATOM 656 N N . GLY A 1 90 ? 9.112 -10.036 -7.955 1.00 95.69 90 GLY A N 1
ATOM 657 C CA . GLY A 1 90 ? 8.440 -10.779 -9.025 1.00 95.69 90 GLY A CA 1
ATOM 658 C C . GLY A 1 90 ? 7.631 -9.917 -10.005 1.00 95.69 90 GLY A C 1
ATOM 659 O O . GLY A 1 90 ? 6.975 -10.473 -10.884 1.00 95.69 90 GLY A O 1
ATOM 660 N N . ILE A 1 91 ? 7.668 -8.584 -9.884 1.00 95.12 91 ILE A N 1
ATOM 661 C CA . ILE A 1 91 ? 6.895 -7.652 -10.725 1.00 95.12 91 ILE A CA 1
ATOM 662 C C . ILE A 1 91 ? 7.764 -7.131 -11.889 1.00 95.12 91 ILE A C 1
ATOM 664 O O . ILE A 1 91 ? 8.912 -6.722 -11.677 1.00 95.12 91 ILE A O 1
ATOM 668 N N . THR A 1 92 ? 7.222 -7.152 -13.117 1.00 89.88 92 THR A N 1
ATOM 669 C CA . THR A 1 92 ? 7.929 -6.844 -14.384 1.00 89.88 92 THR A CA 1
ATOM 670 C C . THR A 1 92 ? 7.391 -5.616 -15.102 1.00 89.88 92 THR A C 1
ATOM 672 O O . THR A 1 92 ? 6.147 -5.541 -15.232 1.00 89.88 92 THR A O 1
#

Foldseek 3Di:
DDDDDDDDDDDDDDDDDPDDDDDDCVVVPDRQQADWDKDWDWQWLDDDPVPIFTQKIWIFTDHNRDTPDIDIDGDDRVDDRPVVSCVVPVGD

Radius of gyration: 30.91 Å; chains: 1; bounding box: 41×45×99 Å

Secondary structure (DSSP, 8-state):
-----PPPP-PPPPPPPPPPPPPPGGGGSS-GGGS-EEEEEEEESSS-GGG--EEEEEEEEEETTEEEEEEEEE---SSPPPHHHHHHH---

pLDDT: mean 85.27, std 16.27, range [39.62, 98.75]

Sequence (92 aa):
MTEHLFAAPQTTPEAPPAAPRQRTLDDLGTPLHEVTFVVFDIETTGGKAADGGITEIGAVKLRGGDCLGTYQTLVNPGRAIPPEITVLTGIT